Protein AF-D8QXQ1-F1 (afdb_monomer_lite)

Radius of gyration: 10.97 Å; chains: 1; bounding box: 26×24×27 Å

Organism: Selaginella moellendorffii (NCBI:txid88036)

Secondary structure (DSSP, 8-state):
--HHHHGGGGGGHHHHTTS-SS--HHHHHHHHHHHHH-THHHHHHHTSTTGGGS-HHHHHHHHHHTT-TT--GGGG-

Sequence (77 aa):
GCGPKLGVLLPCLPFLQGQGSNPTQPCCNGLETVVKSNPACLCALVNSQLGNRINITLALSLPSLCNLAGVTIDLCN

Structure (mmCIF, N/CA/C/O backbone):
data_AF-D8QXQ1-F1
#
_entry.id   AF-D8QXQ1-F1
#
loop_
_atom_site.group_PDB
_atom_site.id
_atom_site.type_symbol
_atom_site.label_atom_id
_atom_site.label_alt_id
_atom_site.label_comp_id
_atom_site.label_asym_id
_atom_site.label_entity_id
_atom_site.label_seq_id
_atom_site.pdbx_PDB_ins_code
_atom_site.Cartn_x
_atom_site.Cartn_y
_atom_site.Cartn_z
_atom_site.occupancy
_atom_site.B_iso_or_equiv
_atom_site.auth_seq_id
_atom_site.auth_comp_id
_atom_site.auth_asym_id
_atom_site.auth_atom_id
_atom_site.pdbx_PDB_model_num
ATOM 1 N N . GLY A 1 1 ? 13.478 2.236 -10.461 1.00 62.69 1 GLY A N 1
ATOM 2 C CA . GLY A 1 1 ? 13.596 1.656 -9.105 1.00 62.69 1 GLY A CA 1
ATOM 3 C C . GLY A 1 1 ? 12.333 1.922 -8.302 1.00 62.69 1 GLY A C 1
ATOM 4 O O . GLY A 1 1 ? 11.636 2.882 -8.608 1.00 62.69 1 GLY A O 1
ATOM 5 N N . CYS A 1 2 ? 12.027 1.092 -7.301 1.00 71.19 2 CYS A N 1
ATOM 6 C CA . CYS A 1 2 ? 10.766 1.162 -6.546 1.00 71.19 2 CYS A CA 1
ATOM 7 C C . CYS A 1 2 ? 10.701 2.275 -5.488 1.00 71.19 2 CYS A C 1
ATOM 9 O O . CYS A 1 2 ? 9.606 2.687 -5.133 1.00 71.19 2 CYS A O 1
ATOM 11 N N . GLY A 1 3 ? 11.840 2.817 -5.042 1.00 73.88 3 GLY A N 1
ATOM 12 C CA . GLY A 1 3 ? 11.924 3.848 -3.991 1.00 73.88 3 GLY A CA 1
ATOM 13 C C . GLY A 1 3 ? 10.900 4.995 -4.088 1.00 73.88 3 GLY A C 1
ATOM 14 O O . GLY A 1 3 ? 10.091 5.137 -3.174 1.00 73.88 3 GLY A O 1
ATOM 15 N N . PRO A 1 4 ? 10.849 5.776 -5.186 1.00 74.38 4 PRO A N 1
ATOM 16 C CA . PRO A 1 4 ? 9.908 6.895 -5.298 1.00 74.38 4 PRO A CA 1
ATOM 17 C C . PRO A 1 4 ? 8.442 6.449 -5.381 1.00 74.38 4 PRO A C 1
ATOM 19 O O . PRO A 1 4 ? 7.556 7.162 -4.922 1.00 74.38 4 PRO A O 1
ATOM 22 N N . LYS A 1 5 ? 8.176 5.251 -5.918 1.00 71.75 5 LYS A N 1
ATOM 23 C CA . LYS A 1 5 ? 6.820 4.686 -5.994 1.00 71.75 5 LYS A CA 1
ATOM 24 C C . LYS A 1 5 ? 6.360 4.115 -4.654 1.00 71.75 5 LYS A C 1
ATOM 26 O O . LYS A 1 5 ? 5.175 4.093 -4.383 1.00 71.75 5 LYS A O 1
ATOM 31 N N . LEU A 1 6 ? 7.281 3.703 -3.790 1.00 75.19 6 LEU A N 1
ATOM 32 C CA . LEU A 1 6 ? 6.963 3.253 -2.434 1.00 75.19 6 LEU A CA 1
ATOM 33 C C . LEU A 1 6 ? 6.722 4.421 -1.472 1.00 75.19 6 LEU A C 1
ATOM 35 O O . LEU A 1 6 ? 6.044 4.244 -0.465 1.00 75.19 6 LEU A O 1
ATOM 39 N N . GLY A 1 7 ? 7.198 5.625 -1.805 1.00 78.62 7 GLY A N 1
ATOM 40 C CA . GLY A 1 7 ? 6.909 6.837 -1.038 1.00 78.62 7 GLY A CA 1
ATOM 41 C C . GLY A 1 7 ? 5.408 7.112 -0.888 1.00 78.62 7 GLY A C 1
ATOM 42 O O . GLY A 1 7 ? 4.977 7.554 0.171 1.00 78.62 7 GLY A O 1
ATOM 43 N N . VAL A 1 8 ? 4.579 6.761 -1.880 1.00 81.69 8 VAL A N 1
ATOM 44 C CA . VAL A 1 8 ? 3.118 6.942 -1.770 1.00 81.69 8 VAL A CA 1
ATOM 45 C C . VAL A 1 8 ? 2.450 5.960 -0.794 1.00 81.69 8 VAL A C 1
ATOM 47 O O . VAL A 1 8 ? 1.291 6.150 -0.444 1.00 81.69 8 VAL A O 1
ATOM 50 N N . LEU A 1 9 ? 3.181 4.945 -0.313 1.00 80.75 9 LEU A N 1
ATOM 51 C CA . LEU A 1 9 ? 2.728 3.977 0.693 1.00 80.75 9 LEU A CA 1
ATOM 52 C C . LEU A 1 9 ? 3.168 4.339 2.120 1.00 80.75 9 LEU A C 1
ATOM 54 O O . LEU A 1 9 ? 2.773 3.654 3.061 1.00 80.75 9 LEU A O 1
ATOM 58 N N . LEU A 1 10 ? 3.939 5.419 2.317 1.00 84.06 10 LEU A N 1
ATOM 59 C CA . LEU A 1 10 ? 4.229 5.987 3.645 1.00 84.06 10 LEU A CA 1
ATOM 60 C C . LEU A 1 10 ? 2.979 6.089 4.544 1.00 84.06 10 LEU A C 1
ATOM 62 O O . LEU A 1 10 ? 3.039 5.610 5.676 1.00 84.06 10 LEU A O 1
ATOM 66 N N . PRO A 1 11 ? 1.831 6.627 4.076 1.00 85.44 11 PRO A N 1
ATOM 67 C CA . PRO A 1 11 ? 0.615 6.697 4.890 1.00 85.44 11 PRO A CA 1
ATOM 68 C C . PRO A 1 11 ? -0.012 5.331 5.225 1.00 85.44 11 PRO A C 1
ATOM 70 O O . PRO A 1 11 ? -0.875 5.268 6.099 1.00 85.44 11 PRO A O 1
ATOM 73 N N . CYS A 1 12 ? 0.407 4.238 4.576 1.00 85.12 12 CYS A N 1
ATOM 74 C CA . CYS A 1 12 ? -0.022 2.879 4.916 1.00 85.12 12 CYS A CA 1
ATOM 75 C C . CYS A 1 12 ? 0.764 2.272 6.082 1.00 85.12 12 CYS A C 1
ATOM 77 O O . CYS A 1 12 ? 0.258 1.365 6.738 1.00 85.12 12 CYS A O 1
ATOM 79 N N . LEU A 1 13 ? 1.981 2.757 6.357 1.00 84.62 13 LEU A N 1
ATOM 80 C CA . LEU A 1 13 ? 2.857 2.207 7.396 1.00 84.62 13 LEU A CA 1
ATOM 81 C C . LEU A 1 13 ? 2.193 2.033 8.768 1.00 84.62 13 LEU A C 1
ATOM 83 O O . LEU A 1 13 ? 2.331 0.944 9.313 1.00 84.62 13 LEU A O 1
ATOM 87 N N . PRO A 1 14 ? 1.466 3.013 9.338 1.00 86.38 14 PRO A N 1
ATOM 88 C CA . PRO A 1 14 ? 0.861 2.829 10.655 1.00 86.38 14 PRO A CA 1
ATOM 89 C C . PRO A 1 14 ? -0.189 1.709 10.671 1.00 86.38 14 PRO A C 1
ATOM 91 O O . PRO A 1 14 ? -0.206 0.912 11.604 1.00 86.38 14 PRO A O 1
ATOM 94 N N . PHE A 1 15 ? -1.010 1.571 9.623 1.00 87.19 15 PHE A N 1
ATOM 95 C CA . PHE A 1 15 ? -1.936 0.438 9.499 1.00 87.19 15 PHE A CA 1
ATOM 96 C C . PHE A 1 15 ? -1.169 -0.883 9.381 1.00 87.19 15 PHE A C 1
ATOM 98 O O . PHE A 1 15 ? -1.406 -1.819 10.133 1.00 87.19 15 PHE A O 1
ATOM 105 N N . LEU A 1 16 ? -0.175 -0.924 8.498 1.00 83.88 16 LEU A N 1
ATOM 106 C CA . LEU A 1 16 ? 0.685 -2.081 8.270 1.00 83.88 16 LEU A CA 1
ATOM 107 C C . LEU A 1 16 ? 1.472 -2.511 9.516 1.00 83.88 16 LEU A C 1
ATOM 109 O O . LEU A 1 16 ? 1.748 -3.690 9.686 1.00 83.88 16 LEU A O 1
ATOM 113 N N . GLN A 1 17 ? 1.806 -1.583 10.406 1.00 86.81 17 GLN A N 1
ATOM 114 C CA . GLN A 1 17 ? 2.480 -1.838 11.681 1.00 86.81 17 GLN A CA 1
ATOM 115 C C . GLN A 1 17 ? 1.513 -2.241 12.805 1.00 86.81 17 GLN A C 1
ATOM 117 O O . GLN A 1 17 ? 1.948 -2.447 13.935 1.00 86.81 17 GLN A O 1
ATOM 122 N N . GLY A 1 18 ? 0.207 -2.328 12.531 1.00 84.44 18 GLY A N 1
ATOM 123 C CA . GLY A 1 18 ? -0.816 -2.602 13.543 1.00 84.44 18 GLY A CA 1
ATOM 124 C C . GLY A 1 18 ? -1.111 -1.421 14.473 1.00 84.44 18 GLY A C 1
ATOM 125 O O . GLY A 1 18 ? -1.772 -1.600 15.489 1.00 84.44 18 GLY A O 1
ATOM 126 N N . GLN A 1 19 ? -0.645 -0.214 14.138 1.00 82.44 19 GLN A N 1
ATOM 127 C CA . GLN A 1 19 ? -0.966 1.021 14.866 1.00 82.44 19 GLN A CA 1
ATOM 128 C C . GLN A 1 19 ? -2.293 1.649 14.410 1.00 82.44 19 GLN A C 1
ATOM 130 O O . GLN A 1 19 ? -2.773 2.590 15.035 1.00 82.44 19 GLN A O 1
ATOM 135 N N . GLY A 1 20 ? -2.890 1.155 13.322 1.00 74.62 20 GLY A N 1
ATOM 136 C CA . GLY A 1 20 ? -4.173 1.622 12.800 1.00 74.62 20 GLY A CA 1
ATOM 137 C C . GLY A 1 20 ? -5.150 0.470 12.593 1.00 74.62 20 GLY A C 1
ATOM 138 O O . GLY A 1 20 ? -4.765 -0.592 12.116 1.00 74.62 20 GLY A O 1
ATOM 139 N N . SER A 1 21 ? -6.420 0.696 12.923 1.00 78.19 21 SER A N 1
ATOM 140 C CA . SER A 1 21 ? -7.501 -0.286 12.744 1.00 78.19 21 SER A CA 1
ATOM 141 C C . SER A 1 21 ? -8.017 -0.347 11.306 1.00 78.19 21 SER A C 1
ATOM 143 O O . SER A 1 21 ? -8.548 -1.370 10.891 1.00 78.19 21 SER A O 1
ATOM 145 N N . ASN A 1 22 ? -7.872 0.746 10.550 1.00 82.19 22 ASN A N 1
ATOM 146 C CA . ASN A 1 22 ? -8.316 0.858 9.164 1.00 82.19 22 ASN A CA 1
ATOM 147 C C . ASN A 1 22 ? -7.295 1.663 8.345 1.00 82.19 22 ASN A C 1
ATOM 149 O O . ASN A 1 22 ? -6.710 2.612 8.881 1.00 82.19 22 ASN A O 1
ATOM 153 N N . PRO A 1 23 ? -7.078 1.338 7.060 1.00 85.06 23 PRO A N 1
ATOM 154 C CA . PRO A 1 23 ? -6.271 2.177 6.192 1.00 85.06 23 PRO A CA 1
ATOM 155 C C . PRO A 1 23 ? -6.873 3.570 6.034 1.00 85.06 23 PRO A C 1
ATOM 157 O O . PRO A 1 23 ? -8.090 3.768 6.051 1.00 85.06 23 PRO A O 1
ATOM 160 N N . THR A 1 24 ? -5.993 4.551 5.867 1.00 88.00 24 THR A N 1
ATOM 161 C CA . THR A 1 24 ? -6.385 5.919 5.536 1.00 88.00 24 THR A CA 1
ATOM 162 C C . THR A 1 24 ? -6.681 6.032 4.040 1.00 88.00 24 THR A C 1
ATOM 164 O O . THR A 1 24 ? -6.090 5.333 3.218 1.00 88.00 24 THR A O 1
ATOM 167 N N . GLN A 1 25 ? -7.554 6.959 3.652 1.00 87.44 25 GLN A N 1
ATOM 168 C CA . GLN A 1 25 ? -7.833 7.237 2.239 1.00 87.44 25 GLN A CA 1
ATOM 169 C C . GLN A 1 25 ? -6.571 7.510 1.388 1.00 87.44 25 GLN A C 1
ATOM 171 O O . GLN A 1 25 ? -6.442 6.913 0.318 1.00 87.44 25 GLN A O 1
ATOM 176 N N . PRO A 1 26 ? -5.590 8.326 1.839 1.00 87.62 26 PRO A N 1
ATOM 177 C CA . PRO A 1 26 ? -4.328 8.491 1.114 1.00 87.62 26 PRO A CA 1
ATOM 178 C C . PRO A 1 26 ? -3.515 7.197 0.988 1.00 87.62 26 PRO A C 1
ATOM 180 O O . PRO A 1 26 ? -2.855 7.008 -0.030 1.00 87.62 26 PRO A O 1
ATOM 183 N N . CYS A 1 27 ? -3.585 6.288 1.967 1.00 88.00 27 CYS A N 1
ATOM 184 C CA . CYS A 1 27 ? -2.985 4.962 1.829 1.00 88.00 27 CYS A CA 1
ATOM 185 C C . CYS A 1 27 ? -3.632 4.175 0.680 1.00 88.00 27 CYS A C 1
ATOM 187 O O . CYS A 1 27 ? -2.919 3.651 -0.174 1.00 88.00 27 CYS A O 1
ATOM 189 N N . CYS A 1 28 ? -4.965 4.139 0.610 1.00 88.94 28 CYS A N 1
ATOM 190 C CA . CYS A 1 28 ? -5.672 3.420 -0.450 1.00 88.94 28 CYS A CA 1
ATOM 191 C C . CYS A 1 28 ? -5.373 3.981 -1.846 1.00 88.94 28 CYS A C 1
ATOM 193 O O . CYS A 1 28 ? -5.055 3.210 -2.749 1.00 88.94 28 CYS A O 1
ATOM 195 N N . ASN A 1 29 ? -5.367 5.307 -2.013 1.00 88.69 29 ASN A N 1
ATOM 196 C CA . ASN A 1 29 ? -5.003 5.937 -3.288 1.00 88.69 29 ASN A CA 1
ATOM 197 C C . ASN A 1 29 ? -3.545 5.642 -3.684 1.00 88.69 29 AS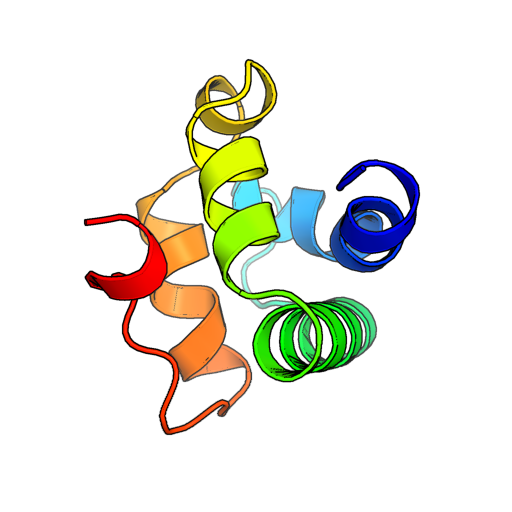N A C 1
ATOM 199 O O . ASN A 1 29 ? -3.242 5.400 -4.857 1.00 88.69 29 ASN A O 1
ATOM 203 N N . GLY A 1 30 ? -2.627 5.659 -2.711 1.00 86.19 30 GLY A N 1
ATOM 204 C CA . GLY A 1 30 ? -1.225 5.308 -2.930 1.00 86.19 30 GLY A CA 1
ATOM 205 C C . GLY A 1 30 ? -1.070 3.853 -3.368 1.00 86.19 30 GLY A C 1
ATOM 206 O O . GLY A 1 30 ? -0.395 3.574 -4.360 1.00 86.19 30 GLY A O 1
ATOM 207 N N . LEU A 1 31 ? -1.754 2.937 -2.680 1.00 84.62 31 LEU A N 1
ATOM 208 C CA . LEU A 1 31 ? -1.776 1.517 -3.014 1.00 84.62 31 LEU A CA 1
ATOM 209 C C . LEU A 1 31 ? -2.332 1.280 -4.416 1.00 84.62 31 LEU A C 1
ATOM 211 O O . LEU A 1 31 ? -1.677 0.621 -5.217 1.00 84.62 31 LEU A O 1
ATOM 215 N N . GLU A 1 32 ? -3.474 1.874 -4.747 1.00 85.19 32 GLU A N 1
ATOM 216 C CA . GLU A 1 32 ? -4.073 1.796 -6.079 1.00 85.19 32 GLU A CA 1
ATOM 217 C C . GLU A 1 32 ? -3.097 2.256 -7.170 1.00 85.19 32 GLU A C 1
ATOM 219 O O . GLU A 1 32 ? -2.923 1.582 -8.186 1.00 85.19 32 GLU A O 1
ATOM 224 N N . THR A 1 33 ? -2.409 3.376 -6.940 1.00 85.12 33 THR A N 1
ATOM 225 C CA . THR A 1 33 ? -1.437 3.931 -7.890 1.00 85.12 33 THR A CA 1
ATOM 226 C C . THR A 1 33 ? -0.270 2.973 -8.127 1.00 85.12 33 THR A C 1
ATOM 228 O O . THR A 1 33 ? 0.138 2.767 -9.273 1.00 85.12 33 THR A O 1
ATOM 231 N N . VAL A 1 34 ? 0.269 2.370 -7.061 1.00 82.31 34 VAL A N 1
ATOM 232 C CA . VAL A 1 34 ? 1.396 1.428 -7.154 1.00 82.31 34 VAL A CA 1
ATOM 233 C C . VAL A 1 34 ? 0.964 0.121 -7.791 1.00 82.31 34 VAL A C 1
ATOM 235 O O . VAL A 1 34 ? 1.664 -0.359 -8.672 1.00 82.31 34 VAL A O 1
ATOM 238 N N . VAL A 1 35 ? -0.184 -0.428 -7.408 1.00 79.50 35 VAL A N 1
ATOM 239 C CA . VAL A 1 35 ? -0.740 -1.635 -8.028 1.00 79.50 35 VAL A CA 1
ATOM 240 C C . VAL A 1 35 ? -0.946 -1.418 -9.525 1.00 79.50 35 VAL A C 1
ATOM 242 O O . VAL A 1 35 ? -0.532 -2.257 -10.319 1.00 79.50 35 VAL A O 1
ATOM 245 N N . LYS A 1 36 ? -1.560 -0.298 -9.926 1.00 79.19 36 LYS A N 1
ATOM 246 C CA . LYS A 1 36 ? -1.835 -0.006 -11.340 1.00 79.19 36 LYS A CA 1
ATOM 247 C C . LYS A 1 36 ? -0.567 0.289 -12.137 1.00 79.19 36 LYS A C 1
ATOM 249 O O . LYS A 1 36 ? -0.489 -0.068 -13.305 1.00 79.19 36 LYS A O 1
ATOM 254 N N . SER A 1 37 ? 0.417 0.951 -11.528 1.00 82.00 37 SER A N 1
ATOM 255 C CA . SER A 1 37 ? 1.652 1.333 -12.224 1.00 82.00 37 SER A CA 1
ATOM 256 C C . SER A 1 37 ? 2.724 0.245 -12.203 1.00 82.00 37 SER A C 1
ATOM 258 O O . SER A 1 37 ? 3.338 -0.043 -13.224 1.00 82.00 37 SER A O 1
ATOM 260 N N . ASN A 1 38 ? 3.038 -0.290 -11.023 1.00 77.62 38 ASN A N 1
ATOM 261 C CA . ASN A 1 38 ? 4.164 -1.192 -10.775 1.00 77.62 38 ASN A CA 1
ATOM 262 C C . ASN A 1 38 ? 3.869 -2.162 -9.623 1.00 77.62 38 ASN A C 1
ATOM 264 O O . ASN A 1 38 ? 4.421 -2.008 -8.527 1.00 77.62 38 ASN A O 1
ATOM 268 N N . PRO A 1 39 ? 3.069 -3.201 -9.893 1.00 75.81 39 PRO A N 1
ATOM 269 C CA . PRO A 1 39 ? 2.692 -4.191 -8.893 1.00 75.81 39 PRO A CA 1
ATOM 270 C C . PRO A 1 39 ? 3.911 -4.890 -8.259 1.00 75.81 39 PRO A C 1
ATOM 272 O O . PRO A 1 39 ? 3.999 -5.005 -7.040 1.00 75.81 39 PRO A O 1
ATOM 275 N N . ALA A 1 40 ? 4.940 -5.209 -9.052 1.00 77.00 40 ALA A N 1
ATOM 276 C CA . ALA A 1 40 ? 6.179 -5.836 -8.573 1.00 77.00 40 ALA A CA 1
ATOM 277 C C . ALA A 1 40 ? 6.924 -5.034 -7.480 1.00 77.00 40 ALA A C 1
ATOM 279 O O . ALA A 1 40 ? 7.679 -5.600 -6.688 1.00 77.00 40 ALA A O 1
ATOM 280 N N . CYS A 1 41 ? 6.714 -3.714 -7.394 1.00 80.31 41 CYS A N 1
ATOM 281 C CA . CYS A 1 41 ? 7.347 -2.902 -6.356 1.00 80.31 41 CYS A CA 1
ATOM 282 C C . CYS A 1 41 ? 6.795 -3.170 -4.956 1.00 80.31 41 CYS A C 1
ATOM 284 O O . CYS A 1 41 ? 7.530 -3.004 -3.983 1.00 80.31 41 CYS A O 1
ATOM 286 N N . LEU A 1 42 ? 5.544 -3.622 -4.844 1.00 76.00 42 LEU A N 1
ATOM 287 C CA . LEU A 1 42 ? 4.971 -4.036 -3.563 1.00 76.00 42 LEU A CA 1
ATOM 288 C C . LEU A 1 42 ? 5.714 -5.250 -3.007 1.00 76.00 42 LEU A C 1
ATOM 290 O O . LEU A 1 42 ? 6.012 -5.305 -1.818 1.00 76.00 42 LEU A O 1
ATOM 294 N N . CYS A 1 43 ? 6.121 -6.167 -3.876 1.00 77.94 43 CYS A N 1
ATOM 295 C CA . CYS A 1 43 ? 6.854 -7.366 -3.486 1.00 77.94 43 CYS A CA 1
ATOM 296 C C . CYS A 1 43 ? 8.272 -7.057 -3.037 1.00 77.94 43 CYS A C 1
ATOM 298 O O . CYS A 1 43 ? 8.764 -7.660 -2.088 1.00 77.94 43 CYS A O 1
ATOM 300 N N . ALA A 1 44 ? 8.911 -6.062 -3.654 1.00 78.56 44 ALA A N 1
ATOM 301 C CA . ALA A 1 44 ? 10.184 -5.551 -3.166 1.00 78.56 44 ALA A CA 1
ATOM 302 C C . ALA A 1 44 ? 10.055 -4.956 -1.753 1.00 78.56 44 ALA A C 1
ATOM 304 O O . ALA A 1 44 ? 10.972 -5.106 -0.957 1.00 78.56 44 ALA A O 1
ATOM 305 N N . LEU A 1 45 ? 8.925 -4.318 -1.417 1.00 75.62 45 LEU A N 1
ATOM 306 C CA . LEU A 1 45 ? 8.670 -3.801 -0.069 1.00 75.62 45 LEU A CA 1
ATOM 307 C C . LEU A 1 45 ? 8.459 -4.938 0.939 1.00 75.62 45 LEU A C 1
ATOM 309 O O . LEU A 1 45 ? 9.064 -4.912 2.009 1.00 75.62 45 LEU A O 1
ATOM 313 N N . VAL A 1 46 ? 7.653 -5.942 0.584 1.00 74.56 46 VAL A N 1
ATOM 314 C CA . VAL A 1 46 ? 7.392 -7.123 1.426 1.00 74.56 46 VAL A CA 1
ATOM 315 C C . VAL A 1 46 ? 8.676 -7.911 1.697 1.00 74.56 46 VAL A C 1
ATOM 317 O O . VAL A 1 46 ? 8.909 -8.321 2.828 1.00 74.56 46 VAL A O 1
ATOM 320 N N . ASN A 1 47 ? 9.543 -8.049 0.692 1.00 73.88 47 ASN A N 1
ATOM 321 C CA . ASN A 1 47 ? 10.850 -8.699 0.822 1.00 73.88 47 ASN A CA 1
ATOM 322 C C . ASN A 1 47 ? 11.954 -7.773 1.370 1.00 73.88 47 ASN A C 1
ATOM 324 O O . ASN A 1 47 ? 13.089 -8.208 1.556 1.00 73.88 47 ASN A O 1
ATOM 328 N N . SER A 1 48 ? 11.666 -6.489 1.605 1.00 74.25 48 SER A N 1
ATOM 329 C CA . SER A 1 48 ? 12.640 -5.562 2.191 1.00 74.25 48 SER A CA 1
ATOM 330 C C . SER A 1 48 ? 12.664 -5.670 3.714 1.00 74.25 48 SER A C 1
ATOM 332 O O . SER A 1 48 ? 11.725 -6.162 4.332 1.00 74.25 48 SER A O 1
ATOM 334 N N . GLN A 1 49 ? 13.685 -5.087 4.347 1.00 68.69 49 GLN A N 1
ATOM 335 C CA . GLN A 1 49 ? 13.754 -4.955 5.810 1.00 68.69 49 GLN A CA 1
ATOM 336 C C . GLN A 1 49 ? 12.547 -4.217 6.426 1.00 68.69 49 GLN A C 1
ATOM 338 O O . GLN A 1 49 ? 12.301 -4.349 7.626 1.00 68.69 49 GLN A O 1
ATOM 343 N N . LEU A 1 50 ? 11.787 -3.437 5.640 1.00 68.06 50 LEU A N 1
ATOM 344 C CA . LEU A 1 50 ? 10.517 -2.870 6.103 1.00 68.06 50 LEU A CA 1
ATOM 345 C C . LEU A 1 50 ? 9.444 -3.948 6.282 1.00 68.06 50 LEU A C 1
ATOM 347 O O . LEU A 1 50 ? 8.639 -3.819 7.199 1.00 68.06 50 LEU A O 1
ATOM 351 N N . GLY A 1 51 ? 9.463 -5.012 5.475 1.00 69.62 51 GLY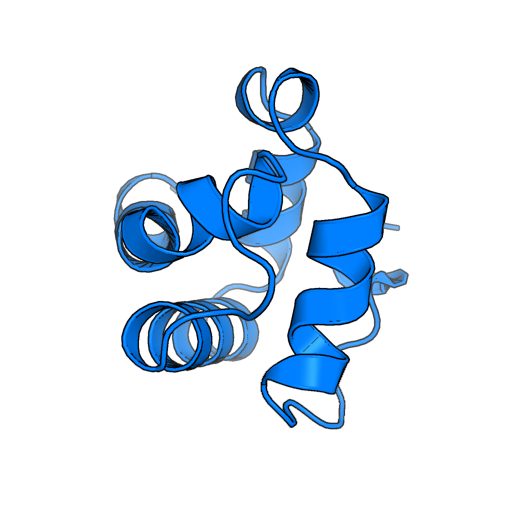 A N 1
ATOM 352 C CA . GLY A 1 51 ? 8.580 -6.170 5.602 1.00 69.62 51 GLY A CA 1
ATOM 353 C C . GLY A 1 51 ? 8.636 -6.798 6.994 1.00 69.62 51 GLY A C 1
ATOM 354 O O . GLY A 1 51 ? 7.598 -7.108 7.559 1.00 69.62 51 GLY A O 1
ATOM 355 N N . ASN A 1 52 ? 9.815 -6.854 7.625 1.00 73.56 52 ASN A N 1
ATOM 356 C CA . ASN A 1 52 ? 9.961 -7.337 9.005 1.00 73.56 52 ASN A CA 1
ATOM 357 C C . ASN A 1 52 ? 9.264 -6.459 10.058 1.00 73.56 52 ASN A C 1
ATOM 359 O O . ASN A 1 52 ? 8.996 -6.933 11.159 1.00 73.56 52 ASN A O 1
ATOM 363 N N . ARG A 1 53 ? 8.997 -5.182 9.755 1.00 76.25 53 ARG A N 1
ATOM 364 C CA . ARG A 1 53 ? 8.238 -4.275 10.635 1.00 76.25 53 ARG A CA 1
ATOM 365 C C . ARG A 1 53 ? 6.768 -4.164 10.242 1.00 76.25 53 ARG A C 1
ATOM 367 O O . ARG A 1 53 ? 6.031 -3.422 10.883 1.00 76.25 53 ARG A O 1
ATOM 374 N N . ILE A 1 54 ? 6.355 -4.843 9.181 1.00 81.56 54 ILE A N 1
ATOM 375 C CA . ILE A 1 54 ? 5.000 -4.804 8.654 1.00 81.56 54 ILE A CA 1
ATOM 376 C C . ILE A 1 54 ? 4.330 -6.135 8.980 1.00 81.56 54 ILE A C 1
ATOM 378 O O . ILE A 1 54 ? 4.870 -7.212 8.748 1.00 81.56 54 ILE A O 1
ATOM 382 N N . ASN A 1 55 ? 3.114 -6.067 9.499 1.00 83.69 55 ASN A N 1
ATOM 383 C CA . ASN A 1 55 ? 2.260 -7.224 9.629 1.00 83.69 55 ASN A CA 1
ATOM 384 C C . ASN A 1 55 ? 1.742 -7.606 8.239 1.00 83.69 55 ASN A C 1
ATOM 386 O O . ASN A 1 55 ? 0.863 -6.940 7.683 1.00 83.69 55 ASN A O 1
ATOM 390 N N . ILE A 1 56 ? 2.298 -8.685 7.684 1.00 78.50 56 ILE A N 1
ATOM 391 C CA . ILE A 1 56 ? 1.910 -9.202 6.372 1.00 78.50 56 ILE A CA 1
ATOM 392 C C . ILE A 1 56 ? 0.399 -9.410 6.314 1.00 78.50 56 ILE A C 1
ATOM 394 O O . ILE A 1 56 ? -0.216 -8.951 5.366 1.00 78.50 56 ILE A O 1
ATOM 398 N N . THR A 1 57 ? -0.234 -9.957 7.353 1.00 82.00 57 THR A N 1
ATOM 399 C CA . THR A 1 57 ? -1.691 -10.171 7.406 1.00 82.00 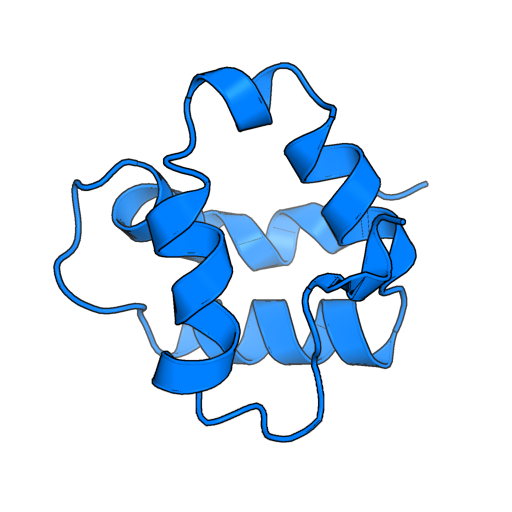57 THR A CA 1
ATOM 400 C C . THR A 1 57 ? -2.499 -8.881 7.202 1.00 82.00 57 THR A C 1
ATOM 402 O O . THR A 1 57 ? -3.539 -8.892 6.540 1.00 82.00 57 THR A O 1
ATOM 405 N N . LEU A 1 58 ? -2.016 -7.745 7.717 1.00 83.31 58 LEU A N 1
ATOM 406 C CA . LEU A 1 58 ? -2.640 -6.437 7.480 1.00 83.31 58 LEU A CA 1
ATOM 407 C C . LEU A 1 58 ? -2.385 -5.953 6.048 1.00 83.31 58 LEU A C 1
ATOM 409 O O . LEU A 1 58 ? -3.292 -5.455 5.385 1.00 83.31 58 LEU A O 1
ATOM 413 N N . ALA A 1 59 ? -1.183 -6.178 5.515 1.00 80.06 59 ALA A N 1
ATOM 414 C CA . ALA A 1 59 ? -0.902 -5.928 4.101 1.00 80.06 59 ALA A CA 1
ATOM 415 C C . ALA A 1 59 ? -1.788 -6.774 3.169 1.00 80.06 59 ALA A C 1
ATOM 417 O O . ALA A 1 59 ? -2.209 -6.285 2.125 1.00 80.06 59 ALA A O 1
ATOM 418 N N . LEU A 1 60 ? -2.118 -8.010 3.563 1.00 78.56 60 LEU A N 1
ATOM 419 C CA . LEU A 1 60 ? -3.000 -8.897 2.804 1.00 78.56 60 LEU A CA 1
ATOM 420 C C . LEU A 1 60 ? -4.455 -8.410 2.778 1.00 78.56 60 LEU A C 1
ATOM 422 O O . LEU A 1 60 ? -5.188 -8.673 1.830 1.00 78.56 60 LEU A O 1
ATOM 426 N N . SER A 1 61 ? -4.886 -7.715 3.828 1.00 82.19 61 SER A N 1
ATOM 427 C CA . SER A 1 61 ? -6.252 -7.197 3.951 1.00 82.19 61 SER A CA 1
ATOM 428 C C . SER A 1 61 ? -6.416 -5.785 3.382 1.00 82.19 61 SER A C 1
ATOM 430 O O . SER A 1 61 ? -7.540 -5.388 3.082 1.00 82.19 61 SER A O 1
ATOM 432 N N . LEU A 1 62 ? -5.321 -5.049 3.155 1.00 81.25 62 LEU A N 1
ATOM 433 C CA . LEU A 1 62 ? -5.333 -3.716 2.543 1.00 81.25 62 LEU A CA 1
ATOM 434 C C . LEU A 1 62 ? -6.115 -3.644 1.219 1.00 81.25 62 LEU A C 1
ATOM 436 O O . LEU A 1 62 ? -6.968 -2.764 1.111 1.00 81.25 62 LEU A O 1
ATOM 440 N N . PRO A 1 63 ? -5.879 -4.523 0.221 1.00 80.44 63 PRO A N 1
ATOM 441 C CA . PRO A 1 63 ? -6.610 -4.465 -1.042 1.00 80.44 63 PRO A CA 1
ATOM 442 C C . PRO A 1 63 ? -8.120 -4.580 -0.850 1.00 80.44 63 PRO A C 1
ATOM 444 O O . PRO A 1 63 ? -8.880 -3.810 -1.432 1.00 80.44 63 PRO A O 1
ATOM 447 N N . SER A 1 64 ? -8.543 -5.493 0.025 1.00 82.44 64 SER A N 1
ATOM 448 C CA . SER A 1 64 ? -9.947 -5.719 0.364 1.00 82.44 64 SER A CA 1
ATOM 449 C C . SER A 1 64 ? -10.558 -4.508 1.073 1.00 82.44 64 SER A C 1
ATOM 451 O O . SER A 1 64 ? -11.645 -4.072 0.715 1.00 82.44 64 SER A O 1
ATOM 453 N N . LEU A 1 65 ? -9.843 -3.926 2.041 1.00 85.12 65 LEU A N 1
ATOM 454 C CA . LEU A 1 65 ? -10.293 -2.758 2.811 1.00 85.12 65 LEU A CA 1
ATOM 455 C C . LEU A 1 65 ? -10.343 -1.475 1.975 1.00 85.12 65 LEU A C 1
ATOM 457 O O . LEU A 1 65 ? -11.195 -0.620 2.196 1.00 85.12 65 LEU A O 1
ATOM 461 N N . CYS A 1 66 ? -9.443 -1.347 1.005 1.00 86.12 66 CYS A N 1
ATOM 462 C CA . CYS A 1 66 ? -9.414 -0.240 0.056 1.00 86.12 66 CYS A CA 1
ATOM 463 C C . CYS A 1 66 ? -10.347 -0.454 -1.144 1.00 86.12 66 CYS A C 1
ATOM 465 O O . CYS A 1 66 ? -10.342 0.359 -2.066 1.00 86.12 66 CYS A O 1
ATOM 467 N N . ASN A 1 67 ? -11.135 -1.536 -1.151 1.00 83.50 67 ASN A N 1
ATOM 468 C CA . ASN A 1 67 ? -12.050 -1.884 -2.236 1.00 83.50 67 ASN A CA 1
ATOM 469 C C . ASN A 1 67 ? -11.356 -2.011 -3.609 1.00 83.50 67 ASN A C 1
ATOM 471 O O . ASN A 1 67 ? -11.957 -1.784 -4.660 1.00 83.50 67 ASN A O 1
ATOM 475 N N . LEU A 1 68 ? -10.080 -2.403 -3.605 1.00 78.12 68 LEU A N 1
ATOM 476 C CA . LEU A 1 68 ? -9.268 -2.641 -4.794 1.00 78.12 68 LEU A CA 1
ATOM 477 C C . LEU A 1 68 ? -9.526 -4.066 -5.296 1.00 78.12 68 LEU A C 1
ATOM 479 O O . LEU A 1 68 ? -8.678 -4.956 -5.206 1.00 78.12 68 LEU A O 1
ATOM 483 N N . ALA A 1 69 ? -10.743 -4.295 -5.788 1.00 55.53 69 ALA A N 1
ATOM 484 C CA . ALA A 1 69 ? -11.145 -5.563 -6.378 1.00 55.53 69 ALA A CA 1
ATOM 485 C C . ALA A 1 69 ? -10.258 -5.876 -7.600 1.00 55.53 69 ALA A C 1
ATOM 487 O O . ALA A 1 69 ? -10.245 -5.123 -8.572 1.00 55.53 69 ALA A O 1
ATOM 488 N N . GLY A 1 70 ? -9.499 -6.974 -7.536 1.00 57.56 70 GLY A N 1
ATOM 489 C CA . GLY A 1 70 ? -8.609 -7.427 -8.616 1.00 57.56 70 GLY A CA 1
ATOM 490 C C . GLY A 1 70 ? -7.123 -7.479 -8.257 1.00 57.56 70 GLY A C 1
ATOM 491 O O . GLY A 1 70 ? -6.330 -7.984 -9.044 1.00 57.56 70 GLY A O 1
ATOM 492 N N . VAL A 1 71 ? -6.733 -7.011 -7.068 1.00 56.19 71 VAL A N 1
ATOM 493 C CA . VAL A 1 71 ? -5.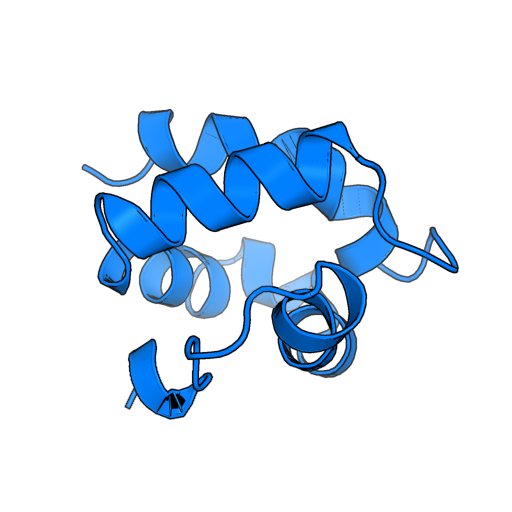355 -7.143 -6.576 1.00 56.19 71 VAL A CA 1
ATOM 494 C C . VAL A 1 71 ? -5.254 -8.388 -5.708 1.00 56.19 71 VAL A C 1
ATOM 496 O O . VAL A 1 71 ? -5.460 -8.344 -4.498 1.00 56.19 71 VAL A O 1
ATOM 499 N N . THR A 1 72 ? -4.956 -9.524 -6.323 1.00 50.22 72 THR A N 1
ATOM 500 C CA . THR A 1 72 ? -4.550 -10.714 -5.577 1.00 50.22 72 THR A CA 1
ATOM 501 C C . THR A 1 72 ? -3.103 -10.536 -5.117 1.00 50.22 72 THR A C 1
ATOM 503 O O . THR A 1 72 ? -2.236 -10.159 -5.904 1.00 50.22 72 THR A O 1
ATOM 506 N N . ILE A 1 73 ? -2.821 -10.829 -3.843 1.00 51.50 73 ILE A N 1
ATOM 507 C CA . ILE A 1 73 ? -1.456 -10.857 -3.274 1.00 51.50 73 ILE A CA 1
ATOM 508 C C . ILE A 1 73 ? -0.506 -11.819 -4.002 1.00 51.50 73 ILE A C 1
ATOM 510 O O . ILE A 1 73 ? 0.707 -11.744 -3.818 1.00 51.50 73 ILE A O 1
ATOM 514 N N . ASP A 1 74 ? -1.028 -12.635 -4.912 1.00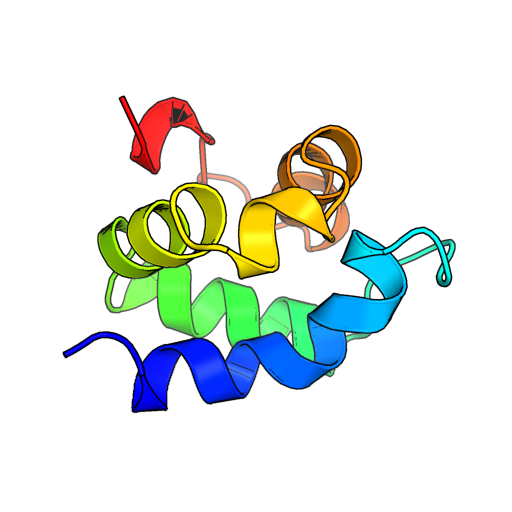 52.81 74 ASP A N 1
ATOM 515 C CA . ASP A 1 74 ? -0.236 -13.415 -5.863 1.00 52.81 74 ASP A CA 1
ATOM 516 C C . ASP A 1 74 ? 0.734 -12.571 -6.716 1.00 52.81 74 ASP A C 1
ATOM 518 O O . ASP A 1 74 ? 1.618 -13.095 -7.372 1.00 52.81 74 ASP A O 1
ATOM 522 N N . LEU A 1 75 ? 0.640 -11.242 -6.636 1.00 56.53 75 LEU A N 1
ATOM 523 C CA . LEU A 1 75 ? 1.635 -10.284 -7.110 1.00 56.53 75 LEU A CA 1
ATOM 524 C C . LEU A 1 75 ? 3.099 -10.625 -6.770 1.00 56.53 75 LEU A C 1
ATOM 526 O O . LEU A 1 75 ? 3.994 -10.140 -7.462 1.00 56.53 75 LEU A O 1
ATOM 530 N N . CYS A 1 76 ? 3.331 -11.372 -5.684 1.00 60.38 76 CYS A N 1
ATOM 531 C CA . CYS A 1 76 ? 4.655 -11.666 -5.132 1.00 60.38 76 CYS A CA 1
ATOM 532 C C . CYS A 1 76 ? 5.068 -13.140 -5.203 1.00 60.38 76 CYS A C 1
ATOM 534 O O . CYS A 1 76 ? 6.023 -13.506 -4.514 1.00 60.38 76 CYS A O 1
ATOM 536 N N . ASN A 1 77 ? 4.349 -13.947 -5.987 1.00 49.88 77 ASN A N 1
ATOM 537 C CA . ASN A 1 77 ? 4.657 -15.354 -6.244 1.00 49.88 77 ASN A CA 1
ATOM 538 C C . ASN A 1 77 ? 5.548 -15.507 -7.485 1.00 49.88 77 ASN A C 1
ATOM 540 O O . ASN A 1 77 ? 5.270 -14.825 -8.499 1.00 49.88 77 ASN A O 1
#

Foldseek 3Di:
DLVVLCVQQVQVLCQQLVVDPAGDPSNLVSVLVCCVPPLLSVLVCCPDPVVVNGDVVSVQCSCVRSVVPPDHPVSND

InterPro domains:
  IPR016140 Bifunctional inhibitor/plant lipid transfer protein/seed storage helical domain [PF14368] (2-76)
  IPR016140 Bifunctional inhibitor/plant lipid transfer protein/seed storage helical domain [SM00499] (2-76)
  IPR036312 Bifunctional inhib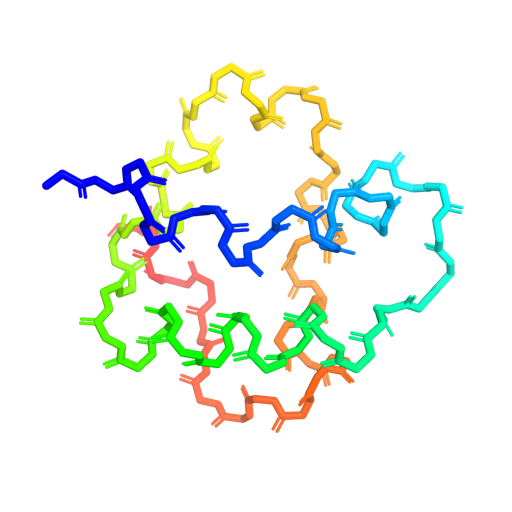itor/plant lipid transfer protein/seed storage helical domain superfamily [G3DSA:1.10.110.10] (1-72)
  IPR036312 Bifunctional inhibitor/plant lipid transfer protein/seed storage helical domain superfamily [SSF47699] (2-69)
  IPR043325 Alpha-Amylase Inhibitors (AAI), Lipid Transfer (LT) and Seed Storage (SS) Protein [PTHR33044] (2-76)

pLDDT: mean 77.25, std 9.87, range [49.88, 88.94]